Protein AF-A0A1M4EIZ4-F1 (afdb_monomer_lite)

Organism: NCBI:txid93944

Sequence (50 aa):
MAFVVPAGEAQAACTERCILQTTTCSGGICCAVYKCWRSDCSVYIRKQCA

pLDDT: mean 71.32, std 17.5, range [36.12, 92.0]

Radius of gyration: 14.16 Å; chains: 1; bounding box: 30×20×41 Å

Secondary structure (DSSP, 8-state):
------TTTTTGGGSS-EEEEEEEEETTEEEEEEEEE-TTS-EEEEEEE-

Foldseek 3Di:
DDPPQPPDVLLVQQPWDWDFDDWDDDPRKIKTWTWTAHNVRDIDIDIDID

Structure (mmCIF, N/CA/C/O backbone):
data_AF-A0A1M4EIZ4-F1
#
_entry.id   AF-A0A1M4EIZ4-F1
#
loop_
_atom_site.group_PDB
_atom_site.id
_atom_site.type_symbol
_atom_site.label_atom_id
_atom_site.label_alt_id
_atom_site.label_comp_id
_atom_site.label_asym_id
_atom_site.label_entity_id
_atom_site.label_seq_id
_atom_site.pdbx_PDB_ins_code
_atom_site.Cartn_x
_atom_site.Cartn_y
_atom_site.Cartn_z
_atom_site.occupancy
_atom_site.B_iso_or_equiv
_atom_site.auth_seq_id
_atom_site.auth_comp_id
_atom_site.auth_asym_id
_atom_site.auth_atom_id
_atom_site.pdbx_PDB_model_num
ATOM 1 N N . MET A 1 1 ? 0.825 14.386 22.653 1.00 40.12 1 MET A N 1
ATOM 2 C CA . MET A 1 1 ? -0.126 14.730 21.575 1.00 40.12 1 MET A CA 1
ATOM 3 C C . MET A 1 1 ? -1.074 13.556 21.432 1.00 40.12 1 MET A C 1
ATOM 5 O O . MET A 1 1 ? -0.627 12.485 21.044 1.00 40.12 1 MET A O 1
ATOM 9 N N . ALA A 1 2 ? -2.320 13.701 21.882 1.00 36.12 2 ALA A N 1
ATOM 10 C CA . ALA A 1 2 ? -3.308 12.631 21.792 1.00 36.12 2 ALA A CA 1
ATOM 11 C C . ALA A 1 2 ? -3.730 12.477 20.324 1.00 36.12 2 ALA A C 1
ATOM 13 O O . ALA A 1 2 ? -4.212 13.431 19.718 1.00 36.12 2 ALA A O 1
ATOM 14 N N . PHE A 1 3 ? -3.485 11.300 19.747 1.00 40.28 3 PHE A N 1
ATOM 15 C CA . PHE A 1 3 ? -3.941 10.936 18.409 1.00 40.28 3 PHE A CA 1
ATOM 16 C C . PHE A 1 3 ? -5.455 10.717 18.495 1.00 40.28 3 PHE A C 1
ATOM 18 O O . PHE A 1 3 ? -5.926 9.646 18.870 1.00 40.28 3 PHE A O 1
ATOM 25 N N . VAL A 1 4 ? -6.222 11.778 18.255 1.00 42.06 4 VAL A N 1
ATOM 26 C CA . VAL A 1 4 ? -7.680 11.697 18.195 1.00 42.06 4 VAL A CA 1
ATOM 27 C C . VAL A 1 4 ? -8.026 10.959 16.909 1.00 42.06 4 VAL A C 1
ATOM 29 O O . VAL A 1 4 ? -7.934 11.521 15.821 1.00 42.06 4 VAL A O 1
ATOM 32 N N . VAL A 1 5 ? -8.372 9.678 17.031 1.00 47.28 5 VAL A N 1
ATOM 33 C CA . VAL A 1 5 ? -9.015 8.925 15.952 1.00 47.28 5 VAL A CA 1
ATOM 34 C C . VAL A 1 5 ? -10.460 9.429 15.889 1.00 47.28 5 VAL A C 1
ATOM 36 O O . VAL A 1 5 ? -11.185 9.264 16.872 1.00 47.28 5 VAL A O 1
ATOM 39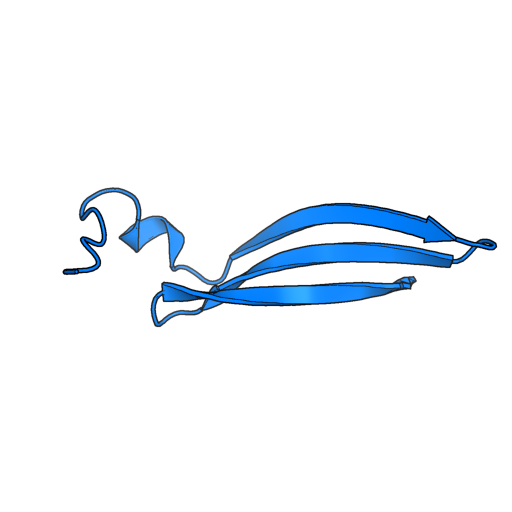 N N . PRO A 1 6 ? -10.898 10.097 14.807 1.00 44.88 6 PRO A N 1
ATOM 40 C CA . PRO A 1 6 ? -12.250 10.630 14.748 1.00 44.88 6 PRO A CA 1
ATOM 41 C C . PRO A 1 6 ? -13.245 9.472 14.608 1.00 44.88 6 PRO A C 1
ATOM 43 O O . PRO A 1 6 ? -13.328 8.817 13.570 1.00 44.88 6 PRO A O 1
ATOM 46 N N . ALA A 1 7 ? -13.983 9.200 15.684 1.00 54.56 7 ALA A N 1
ATOM 47 C CA . ALA A 1 7 ? -15.058 8.218 15.706 1.00 54.56 7 ALA A CA 1
ATOM 48 C C . ALA A 1 7 ? -16.217 8.676 14.802 1.00 54.56 7 ALA A C 1
ATOM 50 O O . ALA A 1 7 ? -16.647 9.826 14.874 1.00 54.56 7 ALA A O 1
ATOM 51 N N . GLY A 1 8 ? -16.706 7.771 13.950 1.00 47.66 8 GLY A N 1
ATOM 52 C CA . GLY A 1 8 ? -17.884 7.975 13.095 1.00 47.66 8 GLY A CA 1
ATOM 53 C C . GLY A 1 8 ? -17.698 7.439 11.674 1.00 47.66 8 GLY A C 1
ATOM 54 O O . GLY A 1 8 ? -18.498 6.634 11.223 1.00 47.66 8 GLY A O 1
ATOM 55 N N . GLU A 1 9 ? -16.581 7.789 11.025 1.00 50.50 9 GLU A N 1
ATOM 56 C CA . GLU A 1 9 ? -16.241 7.393 9.638 1.00 50.50 9 GLU A CA 1
ATOM 57 C C . GLU A 1 9 ? -14.865 6.694 9.551 1.00 50.50 9 GLU A C 1
ATOM 59 O O . GLU A 1 9 ? -14.635 5.835 8.700 1.00 50.50 9 GLU A O 1
ATOM 64 N N . ALA A 1 10 ? -13.942 6.997 10.477 1.00 48.12 10 ALA A N 1
ATOM 65 C CA . ALA A 1 10 ? -12.594 6.417 10.484 1.00 48.12 10 ALA A CA 1
ATOM 66 C C . ALA A 1 10 ? -12.581 4.924 10.851 1.00 48.12 10 ALA A C 1
ATOM 68 O O . ALA A 1 10 ? -11.675 4.199 10.460 1.00 48.12 10 ALA A O 1
ATOM 69 N N . GLN A 1 11 ? -13.602 4.451 11.567 1.00 43.22 11 GLN A N 1
ATOM 70 C CA . GLN A 1 11 ? -13.719 3.056 11.993 1.00 43.22 11 GLN A CA 1
ATOM 71 C C . GLN A 1 11 ? -14.300 2.160 10.885 1.00 43.22 11 GLN A C 1
ATOM 73 O O . GLN A 1 11 ? -13.928 0.994 10.783 1.00 43.22 11 GLN A O 1
ATOM 78 N N . ALA A 1 12 ? -15.117 2.724 9.985 1.00 47.91 12 ALA A N 1
ATOM 79 C CA . ALA A 1 12 ? -15.515 2.072 8.736 1.00 47.91 12 ALA A CA 1
ATOM 80 C C . ALA A 1 12 ? -14.359 2.024 7.714 1.00 47.91 12 ALA A C 1
ATOM 82 O O . ALA A 1 12 ? -14.344 1.170 6.833 1.00 47.91 12 ALA A O 1
ATOM 83 N N . ALA A 1 13 ? -13.356 2.900 7.851 1.00 50.94 13 ALA A N 1
ATOM 84 C CA . ALA A 1 13 ? -12.145 2.904 7.027 1.00 50.94 13 ALA A CA 1
ATOM 85 C C . ALA A 1 13 ? -11.100 1.840 7.431 1.00 50.94 13 ALA A C 1
ATOM 87 O O . ALA A 1 13 ? -10.177 1.593 6.658 1.00 50.94 13 ALA A O 1
ATOM 88 N N . CYS A 1 14 ? -11.240 1.197 8.599 1.00 55.25 14 CYS A N 1
ATOM 89 C CA . CYS A 1 14 ? -10.323 0.144 9.063 1.00 55.25 14 CYS A CA 1
ATOM 90 C C . CYS A 1 14 ? -10.730 -1.275 8.629 1.00 55.25 14 CYS A C 1
ATOM 92 O O . CYS A 1 14 ? -10.068 -2.241 9.000 1.00 55.25 14 CYS A O 1
ATOM 94 N N . THR A 1 15 ? -11.783 -1.438 7.818 1.00 54.19 15 THR A N 1
ATOM 95 C CA . THR A 1 15 ? -11.885 -2.636 6.969 1.00 54.19 15 THR A CA 1
ATOM 96 C C . THR A 1 15 ? -10.684 -2.641 6.034 1.00 54.19 15 THR A C 1
ATOM 98 O O . THR A 1 15 ? -10.468 -1.624 5.381 1.00 54.19 15 THR A O 1
ATOM 101 N N . GLU A 1 16 ? -9.919 -3.737 5.974 1.00 57.44 16 GLU A N 1
ATOM 102 C CA . GLU A 1 16 ? -8.771 -3.924 5.073 1.00 57.44 16 GLU A CA 1
ATOM 103 C C . GLU A 1 16 ? -9.080 -3.418 3.659 1.00 57.44 16 GLU A C 1
ATOM 105 O O . GLU A 1 16 ? -9.662 -4.103 2.818 1.00 57.44 16 GLU A O 1
ATOM 110 N N . ARG A 1 17 ? -8.702 -2.175 3.389 1.00 67.88 17 ARG A N 1
ATOM 111 C CA . ARG A 1 17 ? -8.814 -1.555 2.077 1.00 67.88 17 ARG A CA 1
ATOM 112 C C . ARG A 1 17 ? -7.424 -1.081 1.715 1.00 67.88 17 ARG A C 1
ATOM 114 O O . ARG A 1 17 ? -6.686 -0.570 2.549 1.00 67.88 17 ARG A O 1
ATOM 121 N N . CYS A 1 18 ? -7.043 -1.295 0.469 1.00 78.75 18 CYS A N 1
ATOM 122 C CA . CYS A 1 18 ? -5.841 -0.720 -0.105 1.00 78.75 18 CYS A CA 1
ATOM 12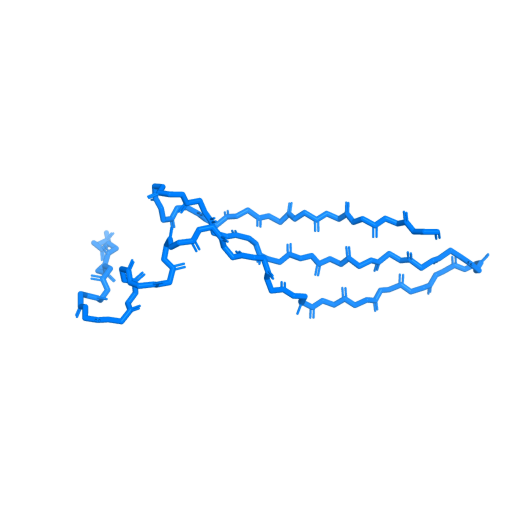3 C C . CYS A 1 18 ? -6.297 0.262 -1.172 1.00 78.75 18 CYS A C 1
ATOM 125 O O . CYS A 1 18 ? -7.026 -0.113 -2.088 1.00 78.75 18 CYS A O 1
ATOM 127 N N . ILE A 1 19 ? -5.890 1.520 -1.047 1.00 82.38 19 ILE A N 1
ATOM 128 C CA . ILE A 1 19 ? -6.166 2.553 -2.042 1.00 82.38 19 ILE A CA 1
ATOM 129 C C . ILE A 1 19 ? -4.876 2.799 -2.815 1.00 82.38 19 ILE A C 1
ATOM 131 O O . ILE A 1 19 ? -3.806 2.948 -2.222 1.00 82.38 19 ILE A O 1
ATOM 135 N N . LEU A 1 20 ? -4.969 2.812 -4.145 1.00 84.25 20 LEU A N 1
ATOM 136 C CA . LEU A 1 20 ? -3.847 3.173 -5.003 1.00 84.25 20 LEU A CA 1
ATOM 137 C C . LEU A 1 20 ? -3.470 4.632 -4.733 1.00 84.25 20 LEU A C 1
ATOM 139 O O . LEU A 1 20 ? -4.290 5.529 -4.904 1.00 84.25 20 LEU A O 1
ATOM 143 N N . GLN A 1 21 ? -2.234 4.859 -4.302 1.00 85.62 21 GLN A N 1
ATOM 144 C CA . GLN A 1 21 ? -1.711 6.191 -4.030 1.00 85.62 21 GLN A CA 1
ATOM 145 C C . GLN A 1 21 ? -1.040 6.777 -5.270 1.00 85.62 21 GLN A C 1
ATOM 147 O O . GLN A 1 21 ? -1.343 7.898 -5.658 1.00 85.62 21 GLN A O 1
ATOM 152 N N . THR A 1 22 ? -0.124 6.025 -5.880 1.00 86.69 22 THR A N 1
ATOM 153 C CA . THR A 1 22 ? 0.632 6.466 -7.057 1.00 86.69 22 THR A CA 1
ATOM 154 C C . THR A 1 22 ? 1.040 5.263 -7.882 1.00 86.69 22 THR A C 1
ATOM 156 O O . THR A 1 22 ? 1.363 4.213 -7.332 1.00 86.69 22 THR A O 1
ATOM 159 N N . THR A 1 23 ? 1.096 5.442 -9.197 1.00 89.81 23 THR A N 1
ATOM 160 C CA . THR A 1 23 ? 1.743 4.486 -10.098 1.00 89.81 23 THR A CA 1
ATOM 161 C C . THR A 1 23 ? 2.987 5.138 -10.678 1.00 89.81 23 THR A C 1
ATOM 163 O O . THR A 1 23 ? 2.932 6.265 -11.163 1.00 89.81 23 THR A O 1
ATOM 166 N N . THR A 1 24 ? 4.120 4.451 -10.602 1.00 86.50 24 THR A N 1
ATOM 167 C CA . THR A 1 24 ? 5.393 4.917 -11.152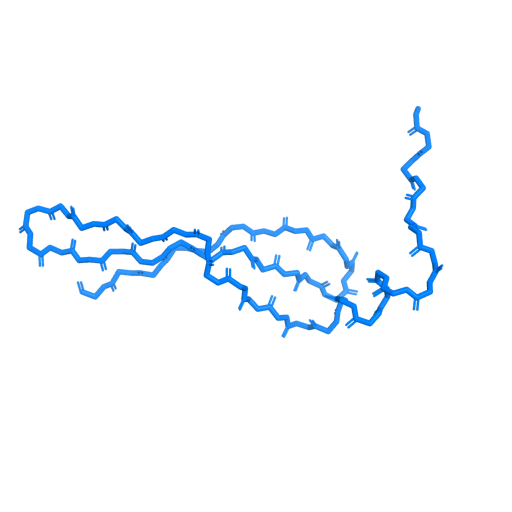 1.00 86.50 24 THR A CA 1
ATOM 168 C C . THR A 1 24 ? 5.900 3.881 -12.137 1.00 86.50 24 THR A C 1
ATOM 170 O O . THR A 1 24 ? 6.112 2.730 -11.759 1.00 86.50 24 THR A O 1
ATOM 173 N N . CYS A 1 25 ? 6.110 4.289 -13.385 1.00 88.31 25 CYS A N 1
ATOM 174 C CA . CYS A 1 25 ? 6.705 3.442 -14.412 1.00 88.31 25 CYS A CA 1
ATOM 175 C C . CYS A 1 25 ? 8.131 3.918 -14.702 1.00 88.31 25 CYS A C 1
ATOM 177 O O . CYS A 1 25 ? 8.355 5.112 -14.892 1.00 88.31 25 CYS A O 1
ATOM 179 N N . SER A 1 26 ? 9.095 3.000 -14.715 1.00 86.50 26 SER A N 1
ATOM 180 C CA . SER A 1 26 ? 10.493 3.293 -15.038 1.00 86.50 26 SER A CA 1
ATOM 181 C C . SER A 1 26 ? 11.078 2.163 -15.876 1.00 86.50 26 SER A C 1
ATOM 183 O O . SER A 1 26 ? 10.945 0.995 -15.517 1.00 86.50 26 SER A O 1
ATOM 185 N N . GLY A 1 27 ? 11.688 2.500 -17.017 1.00 84.12 27 GLY A N 1
ATOM 186 C CA . GLY A 1 27 ? 12.366 1.528 -17.884 1.00 84.12 27 GLY A CA 1
ATOM 187 C C . GLY A 1 27 ? 11.477 0.405 -18.441 1.00 84.12 27 GLY A C 1
ATOM 188 O O . GLY A 1 27 ? 11.996 -0.651 -18.778 1.00 84.12 27 GLY A O 1
ATOM 189 N N . GLY A 1 28 ? 10.156 0.607 -18.513 1.00 85.56 28 GLY A N 1
ATOM 190 C CA . GLY A 1 28 ? 9.192 -0.400 -18.981 1.00 85.56 28 GLY A CA 1
ATOM 191 C C . GLY A 1 28 ? 8.543 -1.249 -17.881 1.00 85.56 28 GLY A C 1
ATOM 192 O O . GLY A 1 28 ? 7.629 -2.006 -18.185 1.00 85.56 28 GLY A O 1
ATOM 193 N N . ILE A 1 29 ? 8.948 -1.089 -16.616 1.00 83.31 29 ILE A N 1
ATOM 194 C CA . ILE A 1 29 ? 8.326 -1.747 -15.456 1.00 83.31 29 ILE A CA 1
ATOM 195 C C . ILE A 1 29 ? 7.411 -0.741 -14.763 1.00 83.31 29 ILE A C 1
ATOM 197 O O . ILE A 1 29 ? 7.840 0.378 -14.457 1.00 83.31 29 ILE A O 1
ATOM 201 N N . CYS A 1 30 ? 6.167 -1.128 -14.482 1.00 88.06 30 CYS A N 1
ATOM 202 C CA . CYS A 1 30 ? 5.202 -0.273 -13.794 1.00 88.06 30 CYS A CA 1
ATOM 203 C C . CYS A 1 30 ? 4.945 -0.778 -12.377 1.00 88.06 30 CYS A C 1
ATOM 205 O O . CYS A 1 30 ? 4.556 -1.921 -12.157 1.00 88.06 30 CYS A O 1
ATOM 207 N N . CYS A 1 31 ? 5.133 0.105 -11.399 1.00 90.69 31 CYS A N 1
ATOM 208 C CA . CYS A 1 31 ? 4.894 -0.180 -9.994 1.00 90.69 31 CYS A CA 1
ATOM 209 C C . CYS A 1 31 ? 3.744 0.662 -9.450 1.00 90.69 31 CYS A C 1
ATOM 211 O O . CYS A 1 31 ? 3.798 1.890 -9.458 1.00 90.69 31 CYS A O 1
ATOM 213 N N . ALA A 1 32 ? 2.742 -0.005 -8.896 1.00 92.00 32 ALA A N 1
ATOM 214 C CA . ALA A 1 32 ? 1.663 0.591 -8.135 1.00 92.00 32 ALA A CA 1
ATOM 215 C C . ALA A 1 32 ? 2.033 0.643 -6.644 1.00 92.00 32 ALA A C 1
ATOM 217 O O . ALA A 1 32 ? 2.427 -0.355 -6.038 1.00 92.00 32 ALA A O 1
ATOM 218 N N . VAL A 1 33 ? 1.921 1.826 -6.047 1.00 88.62 33 VAL A N 1
ATOM 219 C CA . VAL A 1 33 ? 2.087 2.070 -4.614 1.00 88.62 33 VAL A CA 1
ATOM 220 C C . VAL A 1 33 ? 0.703 2.239 -4.009 1.00 88.62 33 VAL A C 1
ATOM 222 O O . VAL A 1 33 ? -0.034 3.154 -4.371 1.00 88.62 33 VAL A O 1
ATOM 225 N N . TYR A 1 34 ? 0.360 1.365 -3.075 1.00 86.06 34 TYR A N 1
ATOM 226 C CA . TYR A 1 34 ? -0.900 1.348 -2.351 1.00 86.06 34 TYR A CA 1
ATOM 227 C C . TYR A 1 34 ? -0.686 1.813 -0.917 1.00 86.06 34 TYR A C 1
ATOM 229 O O . TYR A 1 34 ? 0.266 1.404 -0.248 1.00 86.06 34 TYR A O 1
ATOM 237 N N . LYS A 1 35 ? -1.615 2.627 -0.431 1.00 83.81 35 LYS A N 1
ATOM 238 C CA . LYS A 1 35 ? -1.775 2.929 0.985 1.00 83.81 35 LYS A CA 1
ATOM 239 C C . LYS A 1 35 ? -2.842 1.988 1.526 1.00 83.81 35 LYS A C 1
ATOM 241 O O . LYS A 1 35 ? -3.968 1.996 1.035 1.00 83.81 35 LYS A O 1
ATOM 246 N N . CYS A 1 36 ? -2.467 1.140 2.470 1.00 83.19 36 CYS A N 1
ATOM 247 C CA . CYS A 1 36 ? -3.337 0.120 3.037 1.00 83.19 36 CYS A CA 1
ATOM 248 C C . CYS A 1 36 ? -3.576 0.397 4.520 1.00 83.19 36 CYS A C 1
ATOM 250 O O . CYS A 1 36 ? -2.673 0.850 5.228 1.00 83.19 36 CYS A O 1
ATOM 252 N N . TRP A 1 37 ? -4.783 0.093 4.983 1.00 80.75 37 TRP A N 1
ATOM 253 C CA . TRP A 1 37 ? -5.167 0.172 6.390 1.00 80.75 37 TRP A CA 1
ATOM 254 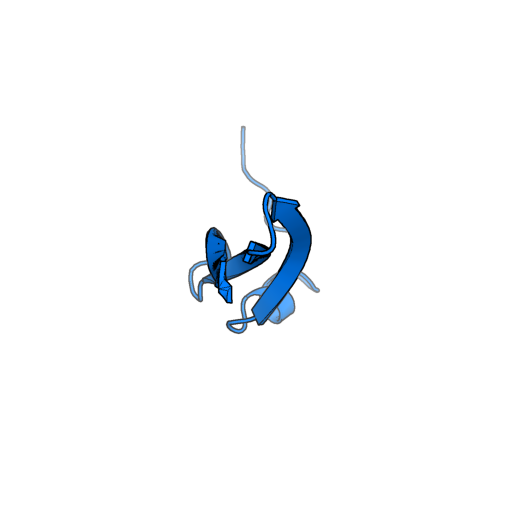C C . TRP A 1 37 ? -5.244 -1.237 6.967 1.00 80.75 37 TRP A C 1
ATOM 256 O O . TRP A 1 37 ? -5.758 -2.151 6.320 1.00 80.75 37 TRP A O 1
ATOM 266 N N . ARG A 1 38 ? -4.694 -1.421 8.166 1.00 72.00 38 ARG A N 1
ATOM 267 C CA . ARG A 1 38 ? -4.842 -2.652 8.942 1.00 72.00 38 ARG A CA 1
ATOM 268 C C . ARG A 1 38 ? -6.105 -2.605 9.788 1.00 72.00 38 ARG A C 1
ATOM 270 O O . ARG A 1 38 ? -6.639 -1.535 10.071 1.00 72.00 38 ARG A O 1
ATOM 277 N N . SER A 1 39 ? -6.504 -3.775 10.271 1.00 68.12 39 SER A N 1
ATOM 278 C CA . SER A 1 39 ? -7.605 -3.939 11.222 1.00 68.12 39 SER A CA 1
ATOM 279 C C . SER A 1 39 ? -7.359 -3.213 12.549 1.00 68.12 39 SER A C 1
ATOM 281 O O . SER A 1 39 ? -8.309 -2.800 13.202 1.00 68.12 39 SER A O 1
ATOM 283 N N . ASP A 1 40 ? -6.093 -3.000 12.928 1.00 73.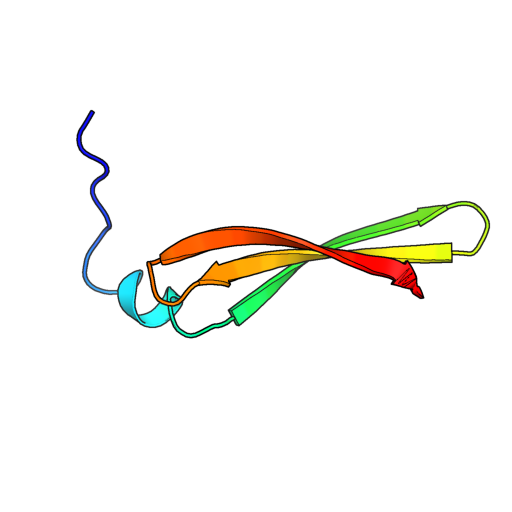19 40 ASP A N 1
ATOM 284 C CA . ASP A 1 40 ? -5.699 -2.162 14.071 1.00 73.19 40 ASP A CA 1
ATOM 285 C C . ASP A 1 40 ? -5.666 -0.651 13.743 1.00 73.19 40 ASP A C 1
ATOM 287 O O . ASP A 1 40 ? -5.159 0.152 14.522 1.00 73.19 40 ASP A O 1
ATOM 291 N N . CYS A 1 41 ? -6.204 -0.251 12.586 1.00 70.06 41 CYS A N 1
ATOM 292 C CA . CYS A 1 41 ? -6.203 1.112 12.054 1.00 70.06 41 CYS A CA 1
ATOM 293 C C . CYS A 1 41 ? -4.809 1.711 11.791 1.00 70.06 41 CYS A C 1
ATOM 295 O O . CYS A 1 41 ? -4.706 2.890 11.436 1.00 70.06 41 CYS A O 1
ATOM 297 N N . SER A 1 42 ? -3.727 0.931 11.895 1.00 74.75 42 SER A N 1
ATOM 298 C CA . SER A 1 42 ? -2.424 1.365 11.395 1.00 74.75 42 SER A CA 1
ATOM 299 C C . SER A 1 42 ? -2.393 1.395 9.870 1.00 74.75 42 SER A C 1
ATOM 301 O O . SER A 1 42 ? -3.042 0.615 9.171 1.00 74.75 42 SER A O 1
ATOM 303 N N . VAL A 1 43 ? -1.610 2.329 9.342 1.00 80.19 43 VAL A N 1
ATOM 304 C CA . VAL A 1 43 ? -1.422 2.506 7.904 1.00 80.19 43 VAL A CA 1
ATOM 305 C C . VAL A 1 43 ? -0.075 1.921 7.506 1.00 80.19 43 VAL A C 1
ATOM 307 O O . VAL A 1 43 ? 0.936 2.199 8.149 1.00 80.19 43 VAL A O 1
ATOM 310 N N . TYR A 1 44 ? -0.043 1.168 6.409 1.00 83.00 44 TYR A N 1
ATOM 311 C CA .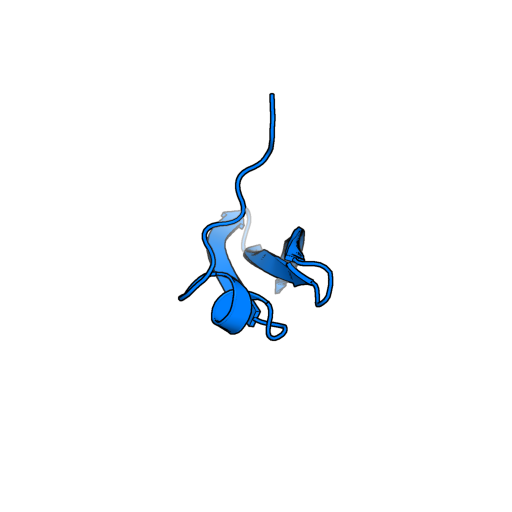 TYR A 1 44 ? 1.195 0.707 5.788 1.00 83.00 44 TYR A CA 1
ATOM 312 C C . TYR A 1 44 ? 1.188 0.953 4.278 1.00 83.00 44 TYR A C 1
ATOM 314 O O . TYR A 1 44 ? 0.138 1.055 3.642 1.00 83.00 44 TYR A O 1
ATOM 322 N N . ILE A 1 45 ? 2.382 1.070 3.699 1.00 86.56 45 ILE A N 1
ATOM 323 C CA . ILE A 1 45 ? 2.569 1.230 2.256 1.00 86.56 45 ILE A CA 1
ATOM 324 C C . ILE A 1 45 ? 2.919 -0.132 1.660 1.00 86.56 45 ILE A C 1
ATOM 326 O O . ILE A 1 45 ? 3.823 -0.814 2.142 1.00 86.56 45 ILE A O 1
ATOM 330 N N . ARG A 1 46 ? 2.229 -0.515 0.586 1.00 83.94 46 ARG A N 1
ATOM 331 C CA . ARG A 1 46 ? 2.513 -1.721 -0.197 1.00 83.94 46 ARG A CA 1
ATOM 332 C C . ARG A 1 46 ? 2.861 -1.322 -1.623 1.00 83.94 46 ARG A C 1
ATOM 334 O O . ARG A 1 46 ? 2.118 -0.581 -2.251 1.00 83.94 46 ARG A O 1
ATOM 341 N N . LYS A 1 47 ? 3.964 -1.836 -2.159 1.00 87.75 47 LYS A N 1
ATOM 342 C CA . LYS A 1 47 ? 4.358 -1.634 -3.559 1.00 87.75 47 LYS A CA 1
ATOM 343 C C . LYS A 1 47 ? 4.196 -2.945 -4.324 1.00 87.75 47 LYS A C 1
ATOM 345 O O . LYS A 1 47 ? 4.648 -3.981 -3.846 1.00 87.75 47 LYS A O 1
ATOM 350 N N . GLN A 1 48 ? 3.563 -2.901 -5.488 1.00 85.38 48 GLN A N 1
ATOM 351 C CA . GLN A 1 48 ? 3.408 -4.036 -6.394 1.00 85.38 48 GLN A CA 1
ATOM 352 C C . GLN A 1 48 ? 3.886 -3.617 -7.780 1.00 85.38 48 GLN A C 1
ATOM 354 O O . GLN A 1 48 ? 3.423 -2.606 -8.296 1.00 85.38 48 GLN A O 1
ATOM 359 N N . CYS A 1 49 ? 4.822 -4.363 -8.358 1.00 85.88 49 CYS A N 1
ATOM 360 C CA . CYS A 1 49 ? 5.330 -4.111 -9.704 1.00 85.88 49 CYS A CA 1
ATOM 361 C C . CYS A 1 49 ? 4.875 -5.230 -10.642 1.00 85.88 49 CYS A C 1
ATOM 363 O O . CYS A 1 49 ? 4.821 -6.385 -10.214 1.00 85.88 49 CYS A O 1
ATOM 365 N N . ALA A 1 50 ? 4.527 -4.852 -11.870 1.00 71.94 50 ALA A N 1
ATOM 366 C CA . ALA A 1 50 ? 4.214 -5.737 -12.986 1.00 71.94 50 ALA A CA 1
ATOM 367 C C . ALA A 1 50 ? 5.312 -5.637 -14.047 1.00 71.94 50 ALA A C 1
ATOM 369 O O . ALA A 1 50 ? 5.821 -4.504 -14.253 1.00 71.94 50 ALA A O 1
#